Protein AF-A0A6N2JWV7-F1 (afdb_monomer_lite)

pLDDT: mean 81.47, std 13.98, range [42.19, 96.19]

Radius of gyration: 22.19 Å; chains: 1; bounding box: 37×34×76 Å

Sequence (168 aa):
MQILYIELHPSSETKVELRYQKLNGQGYEKQILRISDIEDAIALAERDIYVSMPDPVAIGQKLFGWLDGDGRWLSRALADCQGELLVLAIANLAKLPHLPWEVLHDREGFLIDRTFPKVVTVRWTKGEVVANEPADRPLRVMFMATDPKGVEPRTTFFIEEKSNPIYT

Foldseek 3Di:
DKEKEWEWDDDDPFKTKIWIDIPPDDGIDIDIFGVVLLVVLLVVLVDDCVPDPDDLQVNQCSVQCRRCDPVNVVVVCLVPPPDLEYEYAYEYNVPRRPRPNQSNANPVGGQCPDRVNRYHYDHDDPDPPPPPPPPPDPDDDDDDDDFDPPDPPTDPVPPPVPPDPPDD

Secondary structure (DSSP, 8-state):
-EEEEEEEEEEETTEEEEEEEETTSSS-EEEEEESGGGHHHHHHHHS-TTTS---HHHHHHHHHHHHHTTTTHHHHHHHT--SSEEEEEEEETT------GGG-B-SSSBGGG-BTTEEEEEE---S---------------------TT-SSPP-TTSGGGG-----

Structure (mmCIF, N/CA/C/O backbone):
data_AF-A0A6N2JWV7-F1
#
_entry.id   AF-A0A6N2JWV7-F1
#
loop_
_atom_site.group_PDB
_atom_site.id
_atom_site.type_symbol
_atom_site.label_atom_id
_atom_site.label_alt_id
_atom_site.label_comp_id
_atom_site.label_asym_id
_atom_site.label_entity_id
_atom_site.label_seq_id
_atom_site.pdbx_PDB_ins_code
_atom_site.Cartn_x
_atom_site.Cartn_y
_atom_site.Cartn_z
_atom_site.occupancy
_atom_site.B_iso_or_equiv
_atom_site.auth_seq_id
_atom_site.auth_comp_id
_atom_site.auth_asym_id
_atom_site.auth_atom_id
_atom_site.pdbx_PDB_model_num
ATOM 1 N N . MET A 1 1 ? -19.543 -4.572 0.199 1.00 86.00 1 MET A N 1
ATOM 2 C CA . MET A 1 1 ? -18.402 -3.739 -0.240 1.00 86.00 1 MET A CA 1
ATOM 3 C C . MET A 1 1 ? -17.923 -2.903 0.934 1.00 86.00 1 MET A C 1
ATOM 5 O O . MET A 1 1 ? -18.755 -2.321 1.619 1.00 86.00 1 MET A O 1
ATOM 9 N N . GLN A 1 2 ? -16.614 -2.844 1.156 1.00 90.56 2 GLN A N 1
ATOM 10 C CA . GLN A 1 2 ? -15.973 -2.009 2.169 1.00 90.56 2 GLN A CA 1
ATOM 11 C C . GLN A 1 2 ? -14.949 -1.098 1.488 1.00 90.56 2 GLN A C 1
ATOM 13 O O . GLN A 1 2 ? -14.246 -1.536 0.583 1.00 90.56 2 GLN A O 1
ATOM 18 N N . ILE A 1 3 ? -14.866 0.163 1.915 1.00 92.69 3 ILE A N 1
ATOM 19 C CA . ILE A 1 3 ? -13.877 1.124 1.409 1.00 92.69 3 ILE A CA 1
ATOM 20 C C . ILE A 1 3 ? -13.007 1.581 2.577 1.00 92.69 3 ILE A C 1
ATOM 22 O O . ILE A 1 3 ? -13.527 1.967 3.631 1.00 92.69 3 ILE A O 1
ATOM 26 N N . LEU A 1 4 ? -11.694 1.518 2.377 1.00 93.31 4 LEU A N 1
ATOM 27 C CA . LEU A 1 4 ? -10.677 2.073 3.259 1.00 93.31 4 LEU A CA 1
ATOM 28 C C . LEU A 1 4 ? -10.065 3.287 2.575 1.00 93.31 4 LEU A C 1
ATOM 30 O O . LEU A 1 4 ? -9.413 3.156 1.541 1.00 93.31 4 LEU A O 1
ATOM 34 N N . TYR A 1 5 ? -10.274 4.457 3.164 1.00 93.44 5 TYR A N 1
ATOM 35 C CA . TYR A 1 5 ? -9.559 5.667 2.789 1.00 93.44 5 TYR A CA 1
ATOM 36 C C . TYR A 1 5 ? -8.204 5.659 3.464 1.00 93.44 5 TYR A C 1
ATOM 38 O O . TYR A 1 5 ? -8.113 5.414 4.664 1.00 93.44 5 TYR A O 1
ATOM 46 N N . ILE A 1 6 ? -7.168 5.906 2.680 1.00 93.88 6 ILE A N 1
ATOM 47 C CA . ILE A 1 6 ? -5.772 5.827 3.079 1.00 93.88 6 ILE A CA 1
ATOM 48 C C . ILE A 1 6 ? -5.138 7.133 2.619 1.00 93.88 6 ILE A C 1
ATOM 50 O O . ILE A 1 6 ? -5.078 7.411 1.426 1.00 93.88 6 ILE A O 1
ATOM 54 N N . GLU A 1 7 ? -4.682 7.955 3.552 1.00 93.44 7 GLU A N 1
ATOM 55 C CA . GLU A 1 7 ? -4.053 9.239 3.263 1.00 93.44 7 GLU A CA 1
ATOM 56 C C . GLU A 1 7 ? -2.618 9.240 3.775 1.00 93.44 7 GLU A C 1
ATOM 58 O O . GLU A 1 7 ? -2.363 8.988 4.951 1.00 93.44 7 GLU A O 1
ATOM 63 N N . LEU A 1 8 ? -1.679 9.560 2.891 1.00 93.06 8 LEU A N 1
ATOM 64 C CA . LEU A 1 8 ? -0.271 9.745 3.220 1.00 93.06 8 LEU A CA 1
ATOM 65 C C . LEU A 1 8 ? 0.004 11.243 3.324 1.00 93.06 8 LEU A C 1
ATOM 67 O O . LEU A 1 8 ? 0.067 11.917 2.298 1.00 93.06 8 LEU A O 1
ATOM 71 N N . HIS A 1 9 ? 0.143 11.767 4.540 1.00 92.94 9 HIS A N 1
ATOM 72 C CA . HIS A 1 9 ? 0.418 13.182 4.804 1.00 92.94 9 HIS A CA 1
ATOM 73 C C . HIS A 1 9 ? 1.913 13.421 5.024 1.00 92.94 9 HIS A C 1
ATOM 75 O O . HIS A 1 9 ? 2.550 12.659 5.755 1.00 92.94 9 HIS A O 1
ATOM 81 N N . PRO A 1 10 ? 2.496 14.486 4.451 1.00 91.69 10 PRO A N 1
ATOM 82 C CA . PRO A 1 10 ? 3.876 14.839 4.752 1.00 91.69 10 PRO A CA 1
ATOM 83 C C . PRO A 1 10 ? 3.993 15.216 6.237 1.00 91.69 10 PRO A C 1
ATOM 85 O O . PRO A 1 10 ? 3.220 16.034 6.733 1.00 91.69 10 PRO A O 1
ATOM 88 N N . SER A 1 11 ? 4.947 14.612 6.952 1.00 91.00 11 SER A N 1
ATOM 89 C CA . SER A 1 11 ? 5.224 14.932 8.361 1.00 91.00 11 SER A CA 1
ATOM 90 C C . SER A 1 11 ? 6.618 15.537 8.540 1.00 91.00 11 SER A C 1
ATOM 92 O O . SER A 1 11 ? 6.768 16.519 9.263 1.00 91.00 11 SER A O 1
ATOM 94 N N . SER A 1 12 ? 7.623 14.992 7.855 1.00 89.44 12 SER A N 1
ATOM 95 C CA . SER A 1 12 ? 8.964 15.567 7.703 1.00 89.44 12 SER A CA 1
ATOM 96 C C . SER A 1 12 ? 9.577 15.098 6.378 1.00 89.44 12 SER A C 1
ATOM 98 O O . SER A 1 12 ? 8.970 14.299 5.669 1.00 89.44 12 SER A O 1
ATOM 100 N N . GLU A 1 13 ? 10.799 15.532 6.057 1.00 83.56 13 GLU A N 1
ATOM 101 C CA . GLU A 1 13 ? 11.522 15.063 4.859 1.00 83.56 13 GLU A CA 1
ATOM 102 C C . GLU A 1 13 ? 11.737 13.542 4.824 1.00 83.56 13 GLU A C 1
ATOM 104 O O . GLU A 1 13 ? 11.895 12.962 3.759 1.00 83.56 13 GLU A O 1
ATOM 109 N N . THR A 1 14 ? 11.725 12.884 5.985 1.00 88.69 14 THR A N 1
ATOM 110 C CA . THR A 1 14 ? 12.011 11.448 6.126 1.00 88.69 14 THR A CA 1
ATOM 111 C C . THR A 1 14 ? 10.825 10.644 6.647 1.00 88.69 14 THR A C 1
ATOM 113 O O . THR A 1 14 ? 10.931 9.424 6.801 1.00 88.69 14 THR A O 1
ATOM 116 N N . LYS A 1 15 ? 9.698 11.300 6.953 1.00 92.25 15 LYS A N 1
ATOM 117 C CA . LYS A 1 15 ? 8.536 10.668 7.584 1.00 92.25 15 LYS A CA 1
ATOM 118 C C . LYS A 1 15 ? 7.223 11.126 6.972 1.00 92.25 15 LYS A C 1
ATOM 120 O O . LYS A 1 15 ? 7.004 12.304 6.693 1.00 92.25 15 LYS A O 1
ATOM 125 N N . VAL A 1 16 ? 6.308 10.176 6.879 1.00 93.25 16 VAL A N 1
ATOM 126 C CA . VAL A 1 16 ? 4.944 10.365 6.395 1.00 93.25 16 VAL A CA 1
ATOM 127 C C . VAL A 1 16 ? 3.989 9.913 7.488 1.00 93.25 16 VAL A C 1
ATOM 129 O O . VAL A 1 16 ? 4.172 8.857 8.088 1.00 93.25 16 VAL A O 1
ATOM 132 N N . GLU A 1 17 ? 2.970 10.718 7.767 1.00 94.69 17 GLU A N 1
ATOM 133 C CA . GLU A 1 17 ? 1.860 10.293 8.611 1.00 94.69 17 GLU A CA 1
ATOM 134 C C . GLU A 1 17 ? 0.830 9.587 7.730 1.00 94.69 17 GLU A C 1
ATOM 136 O O . GLU A 1 17 ? 0.166 10.208 6.900 1.00 94.69 17 GLU A O 1
ATOM 141 N N . LEU A 1 18 ? 0.701 8.278 7.911 1.00 94.12 18 LEU A N 1
ATOM 142 C CA . LEU A 1 18 ? -0.402 7.516 7.360 1.00 94.12 18 LEU A CA 1
ATOM 143 C C . LEU A 1 18 ? -1.637 7.742 8.229 1.00 94.12 18 LEU A C 1
ATOM 145 O O . LEU A 1 18 ? -1.589 7.539 9.442 1.00 94.12 18 LEU A O 1
ATOM 149 N N . ARG A 1 19 ? -2.758 8.076 7.597 1.00 93.56 19 ARG A N 1
ATOM 150 C CA . ARG A 1 19 ? -4.091 8.065 8.204 1.00 93.56 19 ARG A CA 1
ATOM 151 C C . ARG A 1 19 ? -4.965 7.097 7.434 1.00 93.56 19 ARG A C 1
ATOM 153 O O . ARG A 1 19 ? -4.969 7.137 6.207 1.00 93.56 19 ARG A O 1
ATOM 160 N N . TYR A 1 20 ? -5.716 6.258 8.131 1.00 92.50 20 TYR A N 1
ATOM 161 C CA . TYR A 1 20 ? -6.657 5.355 7.483 1.00 92.50 20 TYR A CA 1
ATOM 162 C C . TYR A 1 20 ? -8.007 5.329 8.191 1.00 92.50 20 TYR A C 1
ATOM 164 O O . TYR A 1 20 ? -8.099 5.439 9.414 1.00 92.50 20 TYR A O 1
ATOM 172 N N . GLN A 1 21 ? -9.067 5.202 7.397 1.00 91.81 21 GLN A N 1
ATOM 173 C CA . GLN A 1 21 ? -10.449 5.249 7.862 1.00 91.81 21 GLN A CA 1
ATOM 174 C C . GLN A 1 21 ? -11.342 4.324 7.028 1.00 91.81 21 GLN A C 1
ATOM 176 O O . GLN A 1 21 ? -11.284 4.311 5.799 1.00 91.81 21 GLN A O 1
ATOM 181 N N . LYS A 1 22 ? -12.226 3.577 7.697 1.00 89.62 22 LYS A N 1
ATOM 182 C CA . LYS A 1 22 ? -13.333 2.856 7.047 1.00 89.62 22 LYS A CA 1
ATOM 183 C C . LYS A 1 22 ? -14.428 3.862 6.670 1.00 89.62 22 LYS A C 1
ATOM 185 O O . LYS A 1 22 ? -14.768 4.691 7.506 1.00 89.62 22 LYS A O 1
ATOM 190 N N . LEU A 1 23 ? -15.037 3.752 5.483 1.00 83.81 23 LEU A N 1
ATOM 191 C CA . LEU A 1 23 ? -16.125 4.652 5.038 1.00 83.81 23 LEU A CA 1
ATOM 192 C C . LEU A 1 23 ? -17.245 4.827 6.083 1.00 83.81 23 LEU A C 1
ATOM 194 O O . LEU A 1 23 ? -17.705 5.938 6.308 1.00 83.81 23 LEU A O 1
ATOM 198 N N . ASN A 1 24 ? -17.639 3.738 6.750 1.00 80.31 24 ASN A N 1
ATOM 199 C CA . ASN A 1 24 ? -18.686 3.743 7.781 1.00 80.31 24 ASN A CA 1
ATOM 200 C C . ASN A 1 24 ? -18.118 3.728 9.215 1.00 80.31 24 ASN A C 1
ATOM 202 O O . ASN A 1 24 ? -18.850 3.477 10.170 1.00 80.31 24 ASN A O 1
ATOM 206 N N . GLY A 1 25 ? -16.805 3.910 9.374 1.00 76.44 25 GLY A N 1
ATOM 207 C CA . GLY A 1 25 ? -16.128 3.887 10.667 1.00 76.44 25 GLY A CA 1
ATOM 208 C C . GLY A 1 25 ? -16.136 5.255 11.342 1.00 76.44 25 GLY A C 1
ATOM 209 O O . GLY A 1 25 ? -16.017 6.288 10.681 1.00 76.44 25 GLY A O 1
ATOM 210 N N . GLN A 1 26 ? -16.231 5.264 12.672 1.00 75.12 26 GLN A N 1
ATOM 211 C CA . GLN A 1 26 ? -16.035 6.488 13.440 1.00 75.12 26 GLN A CA 1
ATOM 212 C C . GLN A 1 26 ? -14.542 6.739 13.662 1.00 75.12 26 GLN A C 1
ATOM 214 O O . GLN A 1 26 ? -13.858 5.941 14.297 1.00 75.12 26 GLN A O 1
ATOM 219 N N . GLY A 1 27 ? -14.057 7.868 13.144 1.00 84.31 27 GLY A N 1
ATOM 220 C CA . GLY A 1 27 ? -12.673 8.309 13.298 1.00 84.31 27 GLY A CA 1
ATOM 221 C C . GLY A 1 27 ? -11.693 7.686 12.304 1.00 84.31 27 GLY A C 1
ATOM 222 O O . GLY A 1 27 ? -12.060 6.918 11.415 1.00 84.31 27 GLY A O 1
ATOM 223 N N . TYR A 1 28 ? -10.428 8.063 12.462 1.00 88.31 28 TYR A N 1
ATOM 224 C CA . TYR A 1 28 ? -9.302 7.530 11.705 1.00 88.31 28 TYR A CA 1
ATOM 225 C C . TYR A 1 28 ? -8.234 7.041 12.681 1.00 88.31 28 TYR A C 1
ATOM 227 O O . TYR A 1 28 ? -8.025 7.630 13.744 1.00 88.31 28 TYR A O 1
ATOM 235 N N . GLU A 1 29 ? -7.538 5.980 12.304 1.00 90.88 29 GLU A N 1
ATOM 236 C CA . GLU A 1 29 ? -6.308 5.566 12.967 1.00 90.88 29 GLU A CA 1
ATOM 237 C C . GLU A 1 29 ? -5.118 6.158 12.199 1.00 90.88 29 GLU A C 1
ATOM 239 O O . GLU A 1 29 ? -5.208 6.474 11.007 1.00 90.88 29 GLU A O 1
ATOM 244 N N . LYS A 1 30 ? -3.996 6.356 12.893 1.00 93.31 30 LYS A N 1
ATOM 245 C CA . LYS A 1 30 ? -2.798 6.954 12.303 1.00 93.31 30 LYS A CA 1
ATOM 246 C C . LYS A 1 30 ? -1.530 6.231 12.714 1.00 93.31 30 LYS A C 1
ATOM 248 O O . LYS A 1 30 ? -1.441 5.717 13.826 1.00 93.31 30 LYS A O 1
ATOM 253 N N . GLN A 1 31 ? -0.536 6.259 11.836 1.00 93.69 31 GLN A N 1
ATOM 254 C CA . GLN A 1 31 ? 0.811 5.779 12.122 1.00 93.69 31 GLN A CA 1
ATOM 255 C C . GLN A 1 31 ? 1.861 6.605 11.385 1.00 93.69 31 GLN A C 1
ATOM 257 O O . GLN A 1 31 ? 1.588 7.193 10.341 1.00 93.69 31 GLN A O 1
ATOM 262 N N . ILE A 1 32 ? 3.071 6.654 11.937 1.00 93.38 32 ILE A N 1
ATOM 263 C CA . ILE A 1 32 ? 4.201 7.343 11.315 1.00 93.38 32 ILE A CA 1
ATOM 264 C C . ILE A 1 32 ? 5.056 6.316 10.584 1.00 93.38 32 ILE A C 1
ATOM 266 O O . ILE A 1 32 ? 5.561 5.378 11.195 1.00 93.38 32 ILE A O 1
ATOM 270 N N . LEU A 1 33 ? 5.241 6.535 9.289 1.00 93.12 33 LEU A N 1
ATOM 271 C CA . LEU A 1 33 ? 6.034 5.703 8.399 1.00 93.12 33 LEU A CA 1
ATOM 272 C C . LEU A 1 33 ? 7.321 6.435 8.024 1.00 93.12 33 LEU A C 1
ATOM 274 O O . LEU A 1 33 ? 7.304 7.652 7.821 1.00 93.12 33 LEU A O 1
ATOM 278 N N . ARG A 1 34 ? 8.443 5.719 7.920 1.00 92.94 34 ARG A N 1
ATOM 279 C CA . ARG A 1 34 ? 9.707 6.304 7.446 1.00 92.94 34 ARG A CA 1
ATOM 280 C C . ARG A 1 34 ? 9.837 6.078 5.949 1.00 92.94 34 ARG A C 1
ATOM 282 O O . ARG A 1 34 ? 9.524 5.000 5.458 1.00 92.94 34 ARG A O 1
ATOM 289 N N . ILE A 1 35 ? 10.304 7.088 5.228 1.00 89.50 35 ILE A N 1
ATOM 290 C CA . ILE A 1 35 ? 10.493 7.007 3.774 1.00 89.50 35 ILE A CA 1
ATOM 291 C C . ILE A 1 35 ? 11.703 6.125 3.434 1.00 89.50 35 ILE A C 1
ATOM 293 O O . ILE A 1 35 ? 11.642 5.365 2.472 1.00 89.50 35 ILE A O 1
ATOM 297 N N . SER A 1 36 ? 12.742 6.139 4.279 1.00 89.38 36 SER A N 1
ATOM 298 C CA . SER A 1 36 ? 13.944 5.299 4.140 1.00 89.38 36 SER A CA 1
ATOM 299 C C . SER A 1 36 ? 13.629 3.814 3.972 1.00 89.38 36 SER A C 1
ATOM 301 O O . SER A 1 36 ? 14.317 3.090 3.258 1.00 89.38 36 SER A O 1
ATOM 303 N N . ASP A 1 37 ? 12.543 3.357 4.595 1.00 88.06 37 ASP A N 1
ATOM 304 C CA . ASP A 1 37 ? 12.144 1.954 4.582 1.00 88.06 37 ASP A CA 1
ATOM 305 C C . ASP A 1 37 ? 11.624 1.512 3.202 1.00 88.06 37 ASP A C 1
ATOM 307 O O . ASP A 1 37 ? 11.502 0.314 2.961 1.00 88.06 37 ASP A O 1
ATOM 311 N N . ILE A 1 38 ? 11.351 2.451 2.285 1.00 87.75 38 ILE A N 1
ATOM 312 C CA . ILE A 1 38 ? 10.869 2.208 0.916 1.00 87.75 38 ILE A CA 1
ATOM 313 C C . ILE A 1 38 ? 11.690 2.919 -0.169 1.00 87.75 38 ILE A C 1
ATOM 315 O O . ILE A 1 38 ? 11.253 2.947 -1.317 1.00 87.75 38 ILE A O 1
ATOM 319 N N . GLU A 1 39 ? 12.880 3.442 0.141 1.00 83.38 39 GLU A N 1
ATOM 320 C CA . GLU A 1 39 ? 13.721 4.165 -0.833 1.00 83.38 39 GLU A CA 1
ATOM 321 C C . GLU A 1 39 ? 13.972 3.364 -2.117 1.00 83.38 39 GLU A C 1
ATOM 323 O O . GLU A 1 39 ? 13.787 3.891 -3.209 1.00 83.38 39 GLU A O 1
ATOM 328 N N . ASP A 1 40 ? 14.272 2.066 -2.012 1.00 79.44 40 ASP A N 1
ATOM 329 C CA . ASP A 1 40 ? 14.460 1.222 -3.203 1.00 79.44 40 ASP A CA 1
ATOM 330 C C . ASP A 1 40 ? 13.189 1.111 -4.059 1.00 79.44 40 ASP A C 1
ATOM 332 O O . ASP A 1 40 ? 13.265 1.078 -5.285 1.00 79.44 40 ASP A O 1
ATOM 336 N N . ALA A 1 41 ? 12.011 1.054 -3.425 1.00 79.00 41 ALA A N 1
ATOM 337 C CA . ALA A 1 41 ? 10.737 0.977 -4.138 1.00 79.00 41 ALA A CA 1
ATOM 338 C C . ALA A 1 41 ? 10.405 2.312 -4.821 1.00 79.00 41 ALA A C 1
ATOM 340 O O . ALA A 1 41 ? 9.853 2.320 -5.920 1.00 79.00 41 ALA A O 1
ATOM 341 N N . ILE A 1 42 ? 10.787 3.429 -4.196 1.00 77.94 42 ILE A N 1
ATOM 342 C CA . ILE A 1 42 ? 10.704 4.767 -4.781 1.00 77.94 42 ILE A CA 1
ATOM 343 C C . ILE A 1 42 ? 11.633 4.881 -5.993 1.00 77.94 42 ILE A C 1
ATOM 345 O O . ILE A 1 42 ? 11.166 5.187 -7.088 1.00 77.94 42 ILE A O 1
ATOM 349 N N . ALA A 1 43 ? 12.918 4.568 -5.821 1.00 78.06 43 ALA A N 1
ATOM 350 C CA . ALA A 1 43 ? 13.916 4.657 -6.882 1.00 78.06 43 ALA A CA 1
ATOM 351 C C . ALA A 1 43 ? 13.542 3.791 -8.092 1.00 78.06 43 ALA A C 1
ATOM 353 O O . ALA A 1 43 ? 13.831 4.136 -9.235 1.00 78.06 43 ALA A O 1
ATOM 354 N N . LEU A 1 44 ? 12.884 2.658 -7.853 1.00 73.00 44 LEU A N 1
ATOM 355 C CA . LEU A 1 44 ? 12.433 1.763 -8.907 1.00 73.00 44 LEU A CA 1
ATOM 356 C C . LEU A 1 44 ? 11.171 2.251 -9.621 1.00 73.00 44 LEU A C 1
ATOM 358 O O . LEU A 1 44 ? 11.059 2.049 -10.824 1.00 73.00 44 LEU A O 1
ATOM 362 N N . ALA A 1 45 ? 10.256 2.918 -8.913 1.00 68.88 45 ALA A N 1
ATOM 363 C CA . ALA A 1 45 ? 9.110 3.586 -9.528 1.00 68.88 45 ALA A CA 1
ATOM 364 C C . ALA A 1 45 ? 9.532 4.768 -10.421 1.00 68.88 45 ALA A C 1
ATOM 366 O O . ALA A 1 45 ? 8.831 5.104 -11.371 1.00 68.88 45 ALA A O 1
ATOM 367 N N . GLU A 1 46 ? 10.670 5.394 -10.115 1.00 71.06 46 GLU A N 1
ATOM 368 C CA . GLU A 1 46 ? 11.256 6.481 -10.908 1.00 71.06 46 GLU A CA 1
ATOM 369 C C . GLU A 1 46 ? 12.109 5.990 -12.084 1.00 71.06 46 GLU A C 1
ATOM 371 O O . GLU A 1 46 ? 12.389 6.755 -13.007 1.00 71.06 46 GLU A O 1
ATOM 376 N N . ARG A 1 47 ? 12.532 4.722 -12.076 1.00 66.56 47 ARG A N 1
ATOM 377 C CA . ARG A 1 47 ? 13.266 4.130 -13.194 1.00 66.56 47 ARG A CA 1
ATOM 378 C C . ARG A 1 47 ? 12.324 3.855 -14.357 1.00 66.56 47 ARG A C 1
ATOM 380 O O . ARG A 1 47 ? 11.214 3.364 -14.170 1.00 66.56 47 ARG A O 1
ATOM 387 N N . ASP A 1 48 ? 12.817 4.080 -15.574 1.00 55.06 48 ASP A N 1
ATOM 388 C CA . ASP A 1 48 ? 12.167 3.590 -16.784 1.00 55.06 48 ASP A CA 1
ATOM 389 C C . ASP A 1 48 ? 12.038 2.063 -16.689 1.00 55.06 48 ASP A C 1
ATOM 391 O O . ASP A 1 48 ? 12.988 1.315 -16.935 1.00 55.06 48 ASP A O 1
ATOM 395 N N . ILE A 1 49 ? 10.833 1.598 -16.354 1.00 51.94 49 ILE A N 1
ATOM 396 C CA . ILE A 1 49 ? 10.415 0.185 -16.297 1.00 51.94 49 ILE A CA 1
ATOM 397 C C . ILE A 1 49 ? 10.714 -0.600 -17.591 1.00 51.94 49 ILE A C 1
ATOM 399 O O . ILE A 1 49 ? 10.618 -1.823 -17.618 1.00 51.94 49 ILE A O 1
ATOM 403 N N . TYR A 1 50 ? 11.110 0.098 -18.656 1.00 49.44 50 TYR A N 1
ATOM 404 C CA . TYR A 1 50 ? 11.538 -0.442 -19.942 1.00 49.44 50 TYR A CA 1
ATOM 405 C C . TYR A 1 50 ? 13.011 -0.898 -19.989 1.00 49.44 50 TYR A C 1
ATOM 407 O O . TYR A 1 50 ? 13.401 -1.530 -20.967 1.00 49.44 50 TYR A O 1
ATOM 415 N N . VAL A 1 51 ? 13.839 -0.598 -18.976 1.00 57.22 51 VAL A N 1
ATOM 416 C CA . VAL A 1 51 ? 15.292 -0.899 -18.983 1.00 57.22 51 VAL A CA 1
ATOM 417 C C . VAL A 1 51 ? 15.639 -2.194 -18.238 1.00 57.22 51 VAL A C 1
ATOM 419 O O . VAL A 1 51 ? 16.570 -2.902 -18.616 1.00 57.22 51 VAL A O 1
ATOM 422 N N . SER A 1 52 ? 14.887 -2.543 -17.197 1.00 63.16 52 SER A N 1
ATOM 423 C CA . SER A 1 52 ? 15.040 -3.803 -16.465 1.00 63.16 52 SER A CA 1
ATOM 424 C C . SER A 1 52 ? 13.701 -4.200 -15.874 1.00 63.16 52 SER A C 1
ATOM 426 O O . SER A 1 52 ? 13.049 -3.343 -15.283 1.00 63.16 52 SER A O 1
ATOM 428 N N . MET A 1 53 ? 13.318 -5.473 -15.982 1.00 65.62 53 MET A N 1
ATOM 429 C CA . MET A 1 53 ? 12.085 -5.953 -15.365 1.00 65.62 53 MET A CA 1
ATOM 430 C C . MET A 1 53 ? 12.267 -5.974 -13.838 1.00 65.62 53 MET A C 1
ATOM 432 O O . MET A 1 53 ? 13.093 -6.747 -13.346 1.00 65.62 53 MET A O 1
ATOM 436 N N . PRO A 1 54 ? 11.574 -5.101 -13.088 1.00 77.12 54 PRO A N 1
ATOM 437 C CA . PRO A 1 54 ? 11.644 -5.100 -11.632 1.00 77.12 54 PRO A CA 1
ATOM 438 C C . PRO A 1 54 ? 11.061 -6.405 -11.066 1.00 77.12 54 PRO A C 1
ATOM 440 O O . PRO A 1 54 ? 10.197 -6.993 -11.705 1.00 77.12 54 PRO A O 1
ATOM 443 N N . ASP A 1 55 ? 11.492 -6.847 -9.878 1.00 87.19 55 ASP A N 1
ATOM 444 C CA . ASP A 1 55 ? 10.845 -7.961 -9.162 1.00 87.19 55 ASP A CA 1
ATOM 445 C C . ASP A 1 55 ? 9.574 -7.448 -8.452 1.00 87.19 55 ASP A C 1
ATOM 447 O O . ASP A 1 55 ? 9.678 -6.808 -7.396 1.00 87.19 55 ASP A O 1
ATOM 451 N N . PRO A 1 56 ? 8.368 -7.696 -9.001 1.00 87.12 56 PRO A N 1
ATOM 452 C CA . PRO A 1 56 ? 7.133 -7.156 -8.444 1.00 87.12 56 PRO A CA 1
ATOM 453 C C . PRO A 1 56 ? 6.804 -7.746 -7.070 1.00 87.12 56 PRO A C 1
ATOM 455 O O . PRO A 1 56 ? 6.169 -7.069 -6.263 1.00 87.12 56 PRO A O 1
ATOM 458 N N . VAL A 1 57 ? 7.248 -8.972 -6.774 1.00 91.75 57 VAL A N 1
ATOM 459 C CA . VAL A 1 57 ? 6.959 -9.643 -5.502 1.00 91.75 57 VAL A CA 1
ATOM 460 C C . VAL A 1 57 ? 7.745 -8.977 -4.379 1.00 91.75 57 VAL A C 1
ATOM 462 O O . VAL A 1 57 ? 7.161 -8.604 -3.360 1.00 91.75 57 VAL A O 1
ATOM 465 N N . ALA A 1 58 ? 9.050 -8.764 -4.572 1.00 90.62 58 ALA A N 1
ATOM 466 C CA . ALA A 1 58 ? 9.892 -8.105 -3.574 1.00 90.62 58 ALA A CA 1
ATOM 467 C C . ALA A 1 58 ? 9.400 -6.680 -3.259 1.00 90.62 58 ALA A C 1
ATOM 469 O O . ALA A 1 58 ? 9.295 -6.293 -2.092 1.00 90.62 58 ALA A O 1
ATOM 470 N N . ILE A 1 59 ? 9.035 -5.915 -4.293 1.00 89.38 59 ILE A N 1
ATOM 471 C CA . ILE A 1 59 ? 8.480 -4.559 -4.145 1.00 89.38 59 ILE A CA 1
ATOM 472 C C . ILE A 1 59 ? 7.148 -4.610 -3.413 1.00 89.38 59 ILE A C 1
ATOM 474 O O . ILE A 1 59 ? 6.938 -3.865 -2.458 1.00 89.38 59 ILE A O 1
ATOM 478 N N . GLY A 1 60 ? 6.265 -5.506 -3.846 1.00 92.62 60 GLY A N 1
ATOM 479 C CA . GLY A 1 60 ? 4.945 -5.692 -3.275 1.00 92.62 60 GLY A CA 1
ATOM 480 C C . GLY A 1 60 ? 4.975 -5.988 -1.788 1.00 92.62 60 GLY A C 1
ATOM 481 O O . GLY A 1 60 ? 4.240 -5.368 -1.023 1.00 92.62 60 GLY A O 1
ATOM 482 N N . GLN A 1 61 ? 5.864 -6.890 -1.371 1.00 94.75 61 GLN A N 1
ATOM 483 C CA . GLN A 1 61 ? 6.044 -7.261 0.031 1.00 94.75 61 GLN A CA 1
ATOM 484 C C . GLN A 1 61 ? 6.626 -6.113 0.855 1.00 94.75 61 GLN A C 1
ATOM 486 O O . GLN A 1 61 ? 6.203 -5.894 1.992 1.00 94.75 61 GLN A O 1
ATOM 491 N N . LYS A 1 62 ? 7.575 -5.360 0.284 1.00 93.25 62 LYS A N 1
ATOM 492 C CA . LYS A 1 62 ? 8.180 -4.195 0.938 1.00 93.25 62 LYS A CA 1
ATOM 493 C C . LYS A 1 62 ? 7.155 -3.076 1.133 1.00 93.25 62 LYS A C 1
ATOM 495 O O . LYS A 1 62 ? 7.017 -2.570 2.244 1.00 93.25 62 LYS A O 1
ATOM 500 N N . LEU A 1 63 ? 6.390 -2.744 0.091 1.00 93.81 63 LEU A N 1
ATOM 501 C CA . LEU A 1 63 ? 5.313 -1.752 0.155 1.00 93.81 63 LEU A CA 1
ATOM 502 C C . LEU A 1 63 ? 4.195 -2.182 1.102 1.00 93.81 63 L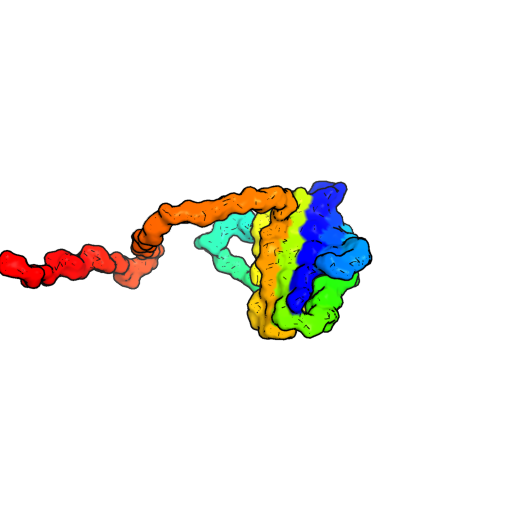EU A C 1
ATOM 504 O O . LEU A 1 63 ? 3.733 -1.361 1.891 1.00 93.81 63 LEU A O 1
ATOM 508 N N . PHE A 1 64 ? 3.787 -3.453 1.056 1.00 95.38 64 PHE A N 1
ATOM 509 C CA . PHE A 1 64 ? 2.778 -3.984 1.966 1.00 95.38 64 PHE A CA 1
ATOM 510 C C . PHE A 1 64 ? 3.248 -3.875 3.415 1.00 95.38 64 PHE A C 1
ATOM 512 O O . PHE A 1 64 ? 2.538 -3.306 4.234 1.00 95.38 64 PHE A O 1
ATOM 519 N N . GLY A 1 65 ? 4.455 -4.353 3.728 1.00 95.25 65 GLY A N 1
ATOM 520 C CA . GLY A 1 65 ? 4.998 -4.302 5.086 1.00 95.25 65 GLY A CA 1
ATOM 521 C C . GLY A 1 65 ? 5.160 -2.875 5.608 1.00 95.25 65 GLY A C 1
ATOM 522 O O . GLY A 1 65 ? 4.812 -2.598 6.753 1.00 95.25 65 GLY A O 1
ATOM 523 N N . TRP A 1 66 ? 5.627 -1.958 4.759 1.00 94.81 66 TRP A N 1
ATOM 524 C CA . TRP A 1 66 ? 5.724 -0.539 5.095 1.00 94.81 66 TRP A CA 1
ATOM 525 C C . TRP A 1 66 ? 4.358 0.088 5.375 1.00 94.81 66 TRP A C 1
ATOM 527 O O . TRP A 1 66 ? 4.191 0.781 6.376 1.00 94.81 66 TRP A O 1
ATOM 537 N N . LEU A 1 67 ? 3.372 -0.167 4.511 1.00 94.19 67 LEU A N 1
ATOM 538 C CA . LEU A 1 67 ? 2.040 0.403 4.655 1.00 94.19 67 LEU A CA 1
ATOM 539 C C . LEU A 1 67 ? 1.296 -0.204 5.847 1.00 94.19 67 LEU A C 1
ATOM 541 O O . LEU A 1 67 ? 0.606 0.528 6.546 1.00 94.19 67 LEU A O 1
ATOM 545 N N . ASP A 1 68 ? 1.429 -1.509 6.080 1.00 94.75 68 ASP A N 1
ATOM 546 C CA . ASP A 1 68 ? 0.790 -2.236 7.181 1.00 94.75 68 ASP A CA 1
ATOM 547 C C . ASP A 1 68 ? 1.397 -1.841 8.536 1.00 94.75 68 ASP A C 1
ATOM 549 O O . ASP A 1 68 ? 0.664 -1.614 9.504 1.00 94.75 68 ASP A O 1
ATOM 553 N N . GLY A 1 69 ? 2.723 -1.660 8.567 1.00 89.12 69 GLY A N 1
ATOM 554 C CA . GLY A 1 69 ? 3.490 -1.221 9.729 1.00 89.12 69 GLY A CA 1
ATOM 555 C C . GLY A 1 69 ? 3.332 -2.131 10.951 1.00 89.12 69 GLY A C 1
ATOM 556 O O . GLY A 1 69 ? 2.751 -3.218 10.896 1.00 89.12 69 GLY A O 1
ATOM 557 N N . ASP A 1 70 ? 3.810 -1.658 12.102 1.00 86.00 70 ASP A N 1
ATOM 558 C CA . ASP A 1 70 ? 3.658 -2.377 13.377 1.00 86.00 70 ASP A CA 1
ATOM 559 C C . ASP A 1 70 ? 2.186 -2.487 13.805 1.00 86.00 70 ASP A C 1
ATOM 561 O O . ASP A 1 70 ? 1.788 -3.432 14.487 1.00 86.00 70 ASP A O 1
ATOM 565 N N . GLY A 1 71 ? 1.355 -1.530 13.374 1.00 83.62 71 GLY A N 1
ATOM 566 C CA . GLY A 1 71 ? -0.077 -1.504 13.663 1.00 83.62 71 GLY A CA 1
ATOM 567 C C . GLY A 1 71 ? -0.884 -2.578 12.929 1.00 83.62 71 GLY A C 1
ATOM 568 O O . GLY A 1 71 ? -2.069 -2.751 13.241 1.00 83.62 71 GLY A O 1
ATOM 569 N N . ARG A 1 72 ? -0.272 -3.273 11.956 1.00 91.81 72 ARG A N 1
ATOM 570 C CA . ARG A 1 72 ? -0.861 -4.355 11.150 1.00 91.81 72 ARG A CA 1
ATOM 571 C C . ARG A 1 72 ? -2.283 -4.068 10.676 1.00 91.81 72 ARG A C 1
ATOM 573 O O . ARG A 1 72 ? -3.163 -4.930 10.715 1.00 91.81 72 ARG A O 1
ATOM 580 N N . TRP A 1 73 ? -2.565 -2.812 10.357 1.00 91.44 73 TRP A N 1
ATOM 581 C CA . TRP A 1 73 ? -3.936 -2.361 10.159 1.00 91.44 73 TRP A CA 1
ATOM 582 C C . TRP A 1 73 ? -4.517 -2.845 8.835 1.00 91.44 73 TRP A C 1
ATOM 584 O O . TRP A 1 73 ? -5.713 -3.121 8.770 1.00 91.44 73 TRP A O 1
ATOM 594 N N . LEU A 1 74 ? -3.686 -2.976 7.801 1.00 93.81 74 LEU A N 1
ATOM 595 C CA . LEU A 1 74 ? -4.088 -3.468 6.493 1.00 93.81 74 LEU A CA 1
ATOM 596 C C . LEU A 1 74 ? -4.339 -4.970 6.580 1.00 93.81 74 LEU A C 1
ATOM 598 O O . LEU A 1 74 ? -5.378 -5.435 6.120 1.00 93.81 74 LEU A O 1
ATOM 602 N N . SER A 1 75 ? -3.457 -5.705 7.263 1.00 94.62 75 SER A N 1
ATOM 603 C CA . SER A 1 75 ? -3.656 -7.120 7.588 1.00 94.62 75 SER A CA 1
ATOM 604 C C . SER A 1 75 ? -4.960 -7.340 8.363 1.00 94.62 75 SER A C 1
ATOM 606 O O . SER A 1 75 ? -5.766 -8.189 7.984 1.00 94.62 75 SER A O 1
ATOM 608 N N . ARG A 1 76 ? -5.222 -6.531 9.403 1.00 92.38 76 ARG A N 1
ATOM 609 C CA . ARG A 1 76 ? -6.497 -6.557 10.144 1.00 92.38 76 ARG A CA 1
ATOM 610 C C . ARG A 1 76 ? -7.679 -6.256 9.229 1.00 92.38 76 ARG A C 1
ATOM 612 O O . ARG A 1 76 ? -8.667 -6.975 9.253 1.00 92.38 76 ARG A O 1
ATOM 619 N N . ALA A 1 77 ? -7.584 -5.230 8.389 1.00 91.06 77 ALA A N 1
ATOM 620 C CA . ALA A 1 77 ? -8.692 -4.838 7.533 1.00 91.06 77 ALA A CA 1
ATOM 621 C C . ALA A 1 77 ? -8.994 -5.851 6.416 1.00 91.06 77 ALA A C 1
ATOM 623 O O . ALA A 1 77 ? -10.153 -5.963 6.018 1.00 91.06 77 ALA A O 1
ATOM 624 N N . LEU A 1 78 ? -7.985 -6.587 5.940 1.00 92.50 78 LEU A N 1
ATOM 625 C CA . LEU A 1 78 ? -8.150 -7.720 5.027 1.00 92.50 78 LEU A CA 1
ATOM 626 C C . LEU A 1 78 ? -8.859 -8.889 5.721 1.00 92.50 78 LEU A C 1
ATOM 628 O O . LEU A 1 78 ? -9.809 -9.427 5.160 1.00 92.50 78 LEU A O 1
ATOM 632 N N . ALA A 1 79 ? -8.441 -9.238 6.942 1.00 91.44 79 ALA A N 1
ATOM 633 C CA . ALA A 1 79 ? -9.043 -10.321 7.722 1.00 91.44 79 ALA A CA 1
ATOM 634 C C . ALA A 1 79 ? -10.480 -10.004 8.185 1.00 91.44 79 ALA A C 1
ATOM 636 O O . ALA A 1 79 ? -11.348 -10.872 8.158 1.00 91.44 79 ALA A O 1
ATOM 637 N N . ASP A 1 80 ? -10.744 -8.753 8.566 1.00 89.38 80 ASP A N 1
ATOM 638 C CA . ASP A 1 80 ? -12.054 -8.280 9.029 1.00 89.38 80 ASP A CA 1
ATOM 639 C C . ASP A 1 80 ? -13.058 -8.071 7.885 1.00 89.38 80 ASP A C 1
ATOM 641 O O . ASP A 1 80 ? -14.234 -7.784 8.135 1.00 89.38 80 ASP A O 1
ATOM 645 N N . CYS A 1 81 ? -12.616 -8.123 6.625 1.00 88.50 81 CYS A N 1
ATOM 646 C CA . CYS A 1 81 ? -13.491 -7.828 5.504 1.00 88.50 81 CYS A CA 1
ATOM 647 C C . CYS A 1 81 ? -14.480 -8.978 5.284 1.00 88.50 81 CYS A C 1
ATOM 649 O O . CYS A 1 81 ? -14.17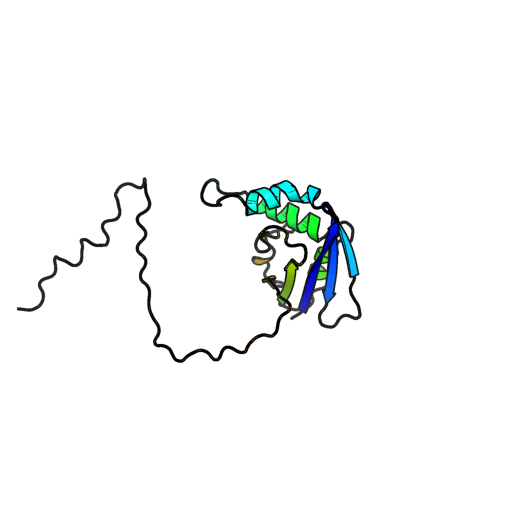5 -9.987 4.659 1.00 88.50 81 CYS A O 1
ATOM 651 N N . GLN A 1 82 ? -15.703 -8.790 5.774 1.00 82.12 82 GLN A N 1
ATOM 652 C CA . GLN A 1 82 ? -16.803 -9.741 5.587 1.00 82.12 82 GLN A CA 1
ATOM 653 C C . GLN A 1 82 ? -17.500 -9.601 4.222 1.00 82.12 82 GLN A C 1
ATOM 655 O O . GLN A 1 82 ? -18.379 -10.390 3.888 1.00 82.12 82 GLN A O 1
ATOM 660 N N . GLY A 1 83 ? -17.161 -8.566 3.447 1.00 81.50 83 GLY A N 1
ATOM 661 C CA . GLY A 1 83 ? -17.755 -8.309 2.138 1.00 81.50 83 GLY A CA 1
ATOM 662 C C . GLY A 1 83 ? -16.935 -8.889 0.988 1.00 81.50 83 GLY A C 1
ATOM 663 O O . GLY A 1 83 ? -15.733 -9.072 1.099 1.00 81.50 83 GLY A O 1
ATOM 664 N N . GLU A 1 84 ? -17.572 -9.068 -0.167 1.00 88.25 84 GLU A N 1
ATOM 665 C CA . GLU A 1 84 ? -16.918 -9.603 -1.375 1.00 88.25 84 GLU A CA 1
ATOM 666 C C . GLU A 1 84 ? -15.854 -8.679 -1.989 1.00 88.25 84 GLU A C 1
ATOM 668 O O . GLU A 1 84 ? -15.020 -9.134 -2.764 1.00 88.25 84 GLU A O 1
ATOM 673 N N . LEU A 1 85 ? -15.881 -7.382 -1.663 1.00 92.00 85 LEU A N 1
ATOM 674 C CA . LEU A 1 85 ? -15.009 -6.364 -2.251 1.00 92.00 85 LEU A CA 1
ATOM 675 C C . LEU A 1 85 ? -14.481 -5.410 -1.181 1.00 92.00 85 LEU A C 1
ATOM 677 O O . LEU A 1 85 ? -15.275 -4.754 -0.491 1.00 92.00 85 LEU A O 1
ATOM 681 N N . LEU A 1 86 ? -13.157 -5.287 -1.130 1.00 94.56 86 LEU A N 1
ATOM 682 C CA . LEU A 1 86 ? -12.412 -4.295 -0.373 1.00 94.56 86 LEU A CA 1
ATOM 683 C C . LEU A 1 86 ? -11.731 -3.306 -1.327 1.00 94.56 86 LEU A C 1
ATOM 685 O O . LEU A 1 86 ? -10.882 -3.681 -2.132 1.00 94.56 86 LEU A O 1
ATOM 689 N N . VAL A 1 87 ? -12.073 -2.028 -1.210 1.00 94.56 87 VAL A N 1
ATOM 690 C CA . VAL A 1 87 ? -11.434 -0.951 -1.974 1.00 94.56 87 VAL A CA 1
ATOM 691 C C . VAL A 1 87 ? -10.420 -0.233 -1.089 1.00 94.56 87 VAL A C 1
ATOM 693 O O . VAL A 1 87 ? -10.776 0.276 -0.025 1.00 94.56 87 VAL A O 1
ATOM 696 N N . LEU A 1 88 ? -9.171 -0.162 -1.544 1.00 95.25 88 LEU A N 1
ATOM 697 C CA . LEU A 1 88 ? -8.102 0.628 -0.936 1.00 95.25 88 LEU A CA 1
ATOM 698 C C . LEU A 1 88 ? -7.996 1.957 -1.694 1.00 95.25 88 LEU A C 1
ATOM 700 O O . LEU A 1 88 ? -7.400 2.018 -2.769 1.00 95.25 88 LEU A O 1
ATOM 704 N N . ALA A 1 89 ? -8.610 3.012 -1.162 1.00 93.88 89 ALA A N 1
ATOM 705 C CA . ALA A 1 89 ? -8.611 4.346 -1.753 1.00 93.88 89 ALA A CA 1
ATOM 706 C C . ALA A 1 89 ? -7.432 5.168 -1.221 1.00 93.88 89 ALA A C 1
ATOM 708 O O . ALA A 1 89 ? -7.502 5.734 -0.131 1.00 93.88 89 ALA A O 1
ATOM 709 N N . ILE A 1 90 ? -6.341 5.218 -1.990 1.00 92.81 90 ILE A N 1
ATOM 710 C CA . ILE A 1 90 ? -5.054 5.772 -1.558 1.00 92.81 90 ILE A CA 1
ATOM 711 C C . ILE A 1 90 ? -4.854 7.181 -2.118 1.00 92.81 90 ILE A C 1
ATOM 713 O O . ILE A 1 90 ? -4.685 7.364 -3.325 1.00 92.81 90 ILE A O 1
ATOM 717 N N . ALA A 1 91 ? -4.806 8.170 -1.228 1.00 91.12 91 ALA A N 1
ATOM 718 C CA . ALA A 1 91 ? -4.388 9.536 -1.508 1.00 91.12 91 ALA A CA 1
ATOM 719 C C . ALA A 1 91 ? -2.945 9.768 -1.045 1.00 91.12 91 ALA A C 1
ATOM 721 O O . ALA A 1 91 ? -2.633 9.783 0.147 1.00 91.12 91 ALA A O 1
ATOM 722 N N . ASN A 1 92 ? -2.057 10.001 -2.008 1.00 86.38 92 ASN A N 1
ATOM 723 C CA . ASN A 1 92 ? -0.661 10.335 -1.750 1.00 86.38 92 ASN A CA 1
ATOM 724 C C . ASN A 1 92 ? -0.471 11.860 -1.680 1.00 86.38 92 ASN A C 1
ATOM 726 O O . ASN A 1 92 ? -0.096 12.496 -2.664 1.00 86.38 92 ASN A O 1
ATOM 730 N N . LEU A 1 93 ? -0.754 12.451 -0.517 1.00 85.50 93 LEU A N 1
ATOM 731 C CA . LEU A 1 93 ? -0.625 13.898 -0.284 1.00 85.50 93 LEU A CA 1
ATOM 732 C C . LEU A 1 93 ? 0.820 14.310 0.038 1.00 85.50 93 LEU A C 1
ATOM 734 O O . LEU A 1 93 ? 1.193 15.464 -0.153 1.00 85.50 93 LEU A O 1
ATOM 738 N N . ALA A 1 94 ? 1.645 13.355 0.469 1.00 82.00 94 ALA A N 1
ATOM 739 C CA . ALA A 1 94 ? 3.074 13.514 0.706 1.00 82.00 94 ALA A CA 1
ATOM 740 C C . ALA A 1 94 ? 3.894 13.660 -0.588 1.00 82.00 94 ALA A C 1
ATOM 742 O O . ALA A 1 94 ? 5.099 13.873 -0.508 1.00 82.00 94 ALA A O 1
ATOM 743 N N . LYS A 1 95 ? 3.254 13.563 -1.767 1.00 78.62 95 LYS A N 1
ATOM 744 C CA . LYS A 1 95 ? 3.906 13.630 -3.086 1.00 78.62 95 LYS A CA 1
ATOM 745 C C . LYS A 1 95 ? 5.069 12.645 -3.218 1.00 78.62 95 LYS A C 1
ATOM 747 O O . LYS A 1 95 ? 6.053 12.938 -3.891 1.00 78.62 95 LYS A O 1
ATOM 752 N N . LEU A 1 96 ? 4.947 11.473 -2.591 1.00 78.62 96 LEU A N 1
ATOM 753 C CA . LEU A 1 96 ? 5.880 10.387 -2.871 1.00 78.62 96 LEU A CA 1
ATOM 754 C C . LEU A 1 96 ? 5.819 10.072 -4.376 1.00 78.62 96 LEU A C 1
ATOM 756 O O . LEU A 1 96 ? 4.754 10.267 -4.979 1.00 78.62 96 LEU A O 1
ATOM 760 N N . PRO A 1 97 ? 6.904 9.571 -4.981 1.00 72.12 97 PRO A N 1
ATOM 761 C CA . PRO A 1 97 ? 6.892 9.117 -6.371 1.00 72.12 97 PRO A CA 1
ATOM 762 C C . PRO A 1 97 ? 5.765 8.116 -6.637 1.00 72.12 97 PRO A C 1
ATOM 764 O O . PRO A 1 97 ? 5.128 7.630 -5.700 1.00 72.12 97 PRO A O 1
ATOM 767 N N . HIS A 1 98 ? 5.448 7.846 -7.907 1.00 75.00 98 HIS A N 1
ATOM 768 C CA . HIS A 1 98 ? 4.303 7.014 -8.292 1.00 75.00 98 HIS A CA 1
ATOM 769 C C . HIS A 1 98 ? 4.469 5.557 -7.829 1.00 75.00 98 HIS A C 1
ATOM 771 O O . HIS A 1 98 ? 4.762 4.668 -8.617 1.00 75.00 98 HIS A O 1
ATOM 777 N N . LEU A 1 99 ? 4.233 5.305 -6.542 1.00 85.56 99 LEU A N 1
ATOM 778 C CA . LEU A 1 99 ? 4.359 3.989 -5.939 1.00 85.56 99 LEU A CA 1
ATOM 779 C C . LEU A 1 99 ? 3.347 3.038 -6.592 1.00 85.56 99 LEU A C 1
ATOM 781 O O . LEU A 1 99 ? 2.184 3.434 -6.756 1.00 85.56 99 LEU A O 1
ATOM 785 N N . PRO A 1 100 ? 3.765 1.826 -6.985 1.00 87.62 100 PRO A N 1
ATOM 786 C CA . PRO A 1 100 ? 2.909 0.861 -7.665 1.00 87.62 100 PRO A CA 1
ATOM 787 C C . PRO A 1 100 ? 2.010 0.144 -6.648 1.00 87.62 100 PRO A C 1
ATOM 789 O O . PRO A 1 100 ? 2.311 -0.946 -6.172 1.00 87.62 100 PRO A O 1
ATOM 792 N N . TRP A 1 101 ? 0.897 0.764 -6.262 1.00 90.38 101 TRP A N 1
ATOM 793 C CA . TRP A 1 101 ? -0.039 0.174 -5.295 1.00 90.38 101 TRP A CA 1
ATOM 794 C C . TRP A 1 101 ? -0.641 -1.149 -5.780 1.00 90.38 101 TRP A C 1
ATOM 796 O O . TRP A 1 101 ? -1.023 -1.995 -4.979 1.00 90.38 101 TRP A O 1
ATOM 806 N N . GLU A 1 102 ? -0.682 -1.344 -7.092 1.00 90.12 102 GLU A N 1
ATOM 807 C CA . GLU A 1 102 ? -1.212 -2.523 -7.761 1.00 90.12 102 GLU A CA 1
ATOM 808 C C . GLU A 1 102 ? -0.383 -3.785 -7.467 1.00 90.12 102 GLU A C 1
ATOM 810 O O . GLU A 1 102 ? -0.914 -4.888 -7.549 1.00 90.12 102 GLU A O 1
ATOM 815 N N . VAL A 1 103 ? 0.893 -3.639 -7.076 1.00 91.88 103 VAL A N 1
ATOM 816 C CA . VAL A 1 103 ? 1.764 -4.784 -6.755 1.00 91.88 103 VAL A CA 1
ATOM 817 C C . VAL A 1 103 ? 1.769 -5.157 -5.275 1.00 91.88 103 VAL A C 1
ATOM 819 O O . VAL A 1 103 ? 2.566 -6.000 -4.888 1.00 91.88 103 VAL A O 1
ATOM 822 N N . LEU A 1 104 ? 0.922 -4.562 -4.423 1.00 95.19 104 LEU A N 1
ATOM 823 C CA . LEU A 1 104 ? 0.855 -4.926 -3.000 1.00 95.19 104 LEU A CA 1
ATOM 824 C C . LEU A 1 104 ? 0.731 -6.450 -2.823 1.00 95.19 104 LEU A C 1
ATOM 826 O O . LEU A 1 104 ? -0.162 -7.076 -3.395 1.00 95.19 104 LEU A O 1
ATOM 830 N N . HIS A 1 105 ? 1.626 -7.028 -2.018 1.00 95.62 105 HIS A N 1
ATOM 831 C CA . HIS A 1 105 ? 1.776 -8.476 -1.871 1.00 95.62 105 HIS A CA 1
ATOM 832 C C . HIS A 1 105 ? 1.900 -8.854 -0.389 1.00 95.62 105 HIS A C 1
ATOM 834 O O . HIS A 1 105 ? 2.846 -8.442 0.282 1.00 95.62 105 HIS A O 1
ATOM 840 N N . ASP A 1 106 ? 0.985 -9.675 0.130 1.00 94.38 106 ASP A N 1
ATOM 841 C CA . ASP A 1 106 ? 0.892 -10.018 1.565 1.00 94.38 106 ASP A CA 1
ATOM 842 C C . ASP A 1 106 ? 1.721 -11.250 1.982 1.00 94.38 106 ASP A C 1
ATOM 844 O O . ASP A 1 106 ? 1.628 -11.725 3.111 1.00 94.38 106 ASP A O 1
ATOM 848 N N . ARG A 1 107 ? 2.592 -11.707 1.072 1.00 92.75 107 ARG A N 1
ATOM 849 C CA . ARG A 1 107 ? 3.439 -12.924 1.105 1.00 92.75 107 ARG A CA 1
ATOM 850 C C . ARG A 1 107 ? 2.725 -14.203 0.684 1.00 92.75 107 ARG A C 1
ATOM 852 O O . ARG A 1 107 ? 3.421 -15.136 0.299 1.00 92.75 107 ARG A O 1
ATOM 859 N N . GLU A 1 108 ? 1.399 -14.224 0.677 1.00 92.94 108 GLU A N 1
ATOM 860 C CA . GLU A 1 108 ? 0.629 -15.328 0.097 1.00 92.94 108 GLU A CA 1
ATOM 861 C C . GLU A 1 108 ? 0.374 -15.088 -1.391 1.00 92.94 108 GLU A C 1
ATOM 863 O O . GLU A 1 108 ? 0.465 -16.016 -2.193 1.00 92.94 108 GLU A O 1
ATOM 868 N N . GLY A 1 109 ? 0.125 -13.834 -1.771 1.00 94.38 109 GLY A N 1
ATOM 869 C CA . GLY A 1 109 ? -0.010 -13.434 -3.166 1.00 94.38 109 GLY A CA 1
ATOM 870 C C . GLY A 1 109 ? -0.177 -11.929 -3.331 1.00 94.38 109 GLY A C 1
ATOM 871 O O . GLY A 1 109 ? -0.131 -11.157 -2.367 1.00 94.38 109 GLY A O 1
ATOM 872 N N . PHE A 1 110 ? -0.389 -11.499 -4.575 1.00 96.19 110 PHE A N 1
ATOM 873 C CA . PHE A 1 110 ? -0.804 -10.129 -4.850 1.00 96.19 110 PHE A CA 1
ATOM 874 C C . PHE A 1 110 ? -2.229 -9.906 -4.354 1.00 96.19 110 PHE A C 1
ATOM 876 O O . PHE A 1 110 ? -3.118 -10.731 -4.575 1.00 96.19 110 PHE A O 1
ATOM 883 N N . LEU A 1 111 ? -2.478 -8.751 -3.736 1.00 95.50 111 LEU A N 1
ATOM 884 C CA . LEU A 1 111 ? -3.819 -8.415 -3.259 1.00 95.50 111 LEU A CA 1
ATOM 885 C C . LEU A 1 111 ? -4.838 -8.379 -4.408 1.00 95.50 111 LEU A C 1
ATOM 887 O O 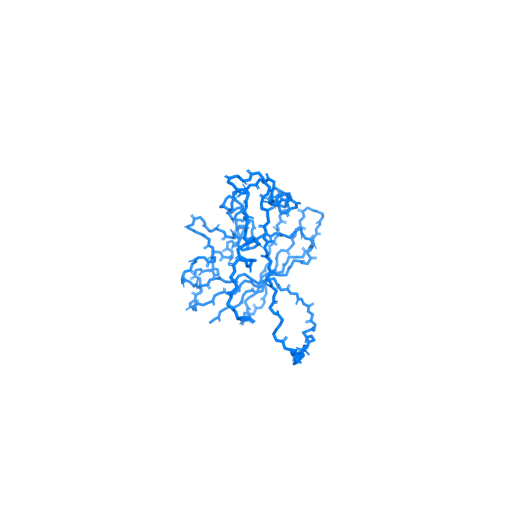. LEU A 1 111 ? -5.987 -8.768 -4.210 1.00 95.50 111 LEU A O 1
ATOM 891 N N . ILE A 1 112 ? -4.417 -7.960 -5.606 1.00 93.19 112 ILE A N 1
ATOM 892 C CA . ILE A 1 112 ? -5.286 -7.868 -6.789 1.00 93.19 112 ILE A CA 1
ATOM 893 C C . ILE A 1 112 ? -5.770 -9.235 -7.298 1.00 93.19 112 ILE A C 1
ATOM 895 O O . ILE A 1 112 ? -6.844 -9.313 -7.894 1.00 93.19 112 ILE A O 1
ATOM 899 N N . ASP A 1 113 ? -5.008 -10.300 -7.033 1.00 92.75 113 ASP A N 1
ATOM 900 C CA . ASP A 1 113 ? -5.319 -11.667 -7.468 1.00 92.75 113 ASP A CA 1
ATOM 901 C C . ASP A 1 113 ? -6.219 -12.395 -6.458 1.00 92.75 113 ASP A C 1
ATOM 903 O O . ASP A 1 113 ? -6.759 -13.470 -6.738 1.00 92.75 113 ASP A O 1
ATOM 907 N N . ARG A 1 114 ? -6.416 -11.814 -5.268 1.00 90.75 114 ARG A N 1
ATOM 908 C CA . ARG A 1 114 ? -7.245 -12.407 -4.221 1.00 90.75 114 ARG A CA 1
ATOM 909 C C . ARG A 1 114 ? -8.709 -12.470 -4.663 1.00 90.75 114 ARG A C 1
ATOM 911 O O . ARG A 1 114 ? -9.297 -11.490 -5.116 1.00 90.75 114 ARG A O 1
ATOM 918 N N . THR A 1 115 ? -9.324 -13.637 -4.468 1.00 87.38 115 THR A N 1
ATOM 919 C CA . THR A 1 115 ? -10.731 -13.876 -4.829 1.00 87.38 115 THR A CA 1
ATOM 920 C C . THR A 1 115 ? -11.708 -13.431 -3.738 1.00 87.38 115 THR A C 1
ATOM 922 O O . THR A 1 115 ? -12.773 -12.911 -4.063 1.00 87.38 115 THR A O 1
ATOM 925 N N . PHE A 1 116 ? -11.363 -13.607 -2.455 1.00 86.88 116 PHE A N 1
ATOM 926 C CA . PHE A 1 116 ? -12.218 -13.203 -1.336 1.00 86.88 116 PHE A CA 1
ATOM 927 C C . PHE A 1 116 ? -11.404 -12.714 -0.116 1.00 86.88 116 PHE A C 1
ATOM 929 O O . PHE A 1 116 ? -10.582 -13.478 0.394 1.00 86.88 116 PHE A O 1
ATOM 936 N N . PRO A 1 117 ? -11.625 -11.470 0.357 1.00 89.75 117 PRO A N 1
ATOM 937 C CA . PRO A 1 117 ? -12.307 -10.401 -0.379 1.00 89.75 117 PRO A CA 1
ATOM 938 C C . PRO A 1 117 ? -11.536 -10.071 -1.667 1.00 89.75 117 PRO A C 1
ATOM 940 O O . PRO A 1 117 ? -10.303 -10.089 -1.673 1.00 89.75 117 PRO A O 1
ATOM 943 N N . LYS A 1 118 ? -12.235 -9.727 -2.753 1.00 94.00 118 LYS A N 1
ATOM 944 C CA . LYS A 1 118 ? -11.584 -9.113 -3.915 1.00 94.00 118 LYS A CA 1
ATOM 945 C C . LYS A 1 118 ? -11.017 -7.766 -3.483 1.00 94.00 118 LYS A C 1
ATOM 947 O O . LYS A 1 118 ? -11.746 -6.969 -2.893 1.00 94.00 118 LYS A O 1
ATOM 952 N N . VAL A 1 119 ? -9.745 -7.498 -3.762 1.00 95.00 119 VAL A N 1
ATOM 953 C CA . VAL A 1 119 ? -9.110 -6.228 -3.384 1.00 95.00 119 VAL A CA 1
ATOM 954 C C . VAL A 1 119 ? -8.877 -5.380 -4.624 1.00 95.00 119 VAL A C 1
ATOM 956 O O . VAL A 1 119 ? -8.360 -5.857 -5.630 1.00 95.00 119 VAL A O 1
ATOM 959 N N . VAL A 1 120 ? -9.260 -4.107 -4.557 1.00 93.50 120 VAL A N 1
ATOM 960 C CA . VAL A 1 120 ? -9.005 -3.135 -5.625 1.00 93.50 120 VAL A CA 1
ATOM 961 C C . VAL A 1 120 ? -8.321 -1.916 -5.034 1.00 93.50 120 VAL A C 1
ATOM 963 O O . VAL A 1 120 ? -8.852 -1.267 -4.133 1.00 93.50 120 VAL A O 1
ATOM 966 N N . THR A 1 121 ? -7.149 -1.582 -5.560 1.00 92.62 121 THR A N 1
ATOM 967 C CA . THR A 1 121 ? -6.439 -0.348 -5.227 1.00 92.62 121 THR A CA 1
ATOM 968 C C . THR A 1 121 ? -6.868 0.759 -6.175 1.00 92.62 121 THR A C 1
ATOM 970 O O . THR A 1 121 ? -6.790 0.601 -7.391 1.00 92.62 121 THR A O 1
ATOM 973 N N . VAL A 1 122 ? -7.299 1.894 -5.632 1.00 90.94 122 VAL A N 1
ATOM 974 C CA . VAL A 1 122 ? -7.631 3.082 -6.421 1.00 90.94 122 VAL A CA 1
ATOM 975 C C . VAL A 1 122 ? -6.811 4.264 -5.934 1.00 90.94 122 VAL A C 1
ATOM 977 O O . VAL A 1 122 ? -6.700 4.517 -4.734 1.00 90.94 122 VAL A O 1
ATOM 980 N N . ARG A 1 123 ? -6.238 5.015 -6.876 1.00 88.81 123 ARG A N 1
ATOM 981 C CA . ARG A 1 123 ? -5.642 6.316 -6.569 1.00 88.81 123 ARG A CA 1
ATOM 982 C C . ARG A 1 123 ? -6.775 7.300 -6.340 1.00 88.81 123 ARG A C 1
ATOM 984 O O . ARG A 1 123 ? -7.565 7.561 -7.243 1.00 88.81 123 ARG A O 1
ATOM 991 N N . TRP A 1 124 ? -6.860 7.819 -5.128 1.00 87.00 124 TRP A N 1
ATOM 992 C CA . TRP A 1 124 ? -7.901 8.747 -4.735 1.00 87.00 124 TRP A CA 1
ATOM 993 C C . TRP A 1 124 ? -7.347 10.166 -4.660 1.00 87.00 124 TRP A C 1
ATOM 995 O O . TRP A 1 124 ? -6.305 10.420 -4.057 1.00 87.00 124 TRP A O 1
ATOM 1005 N N . THR A 1 125 ? -8.060 11.102 -5.270 1.00 78.31 125 THR A N 1
ATOM 1006 C CA . THR A 1 125 ? -7.791 12.533 -5.181 1.00 78.31 125 THR A CA 1
ATOM 1007 C C . THR A 1 125 ? -8.993 13.216 -4.538 1.00 78.31 125 THR A C 1
ATOM 1009 O O . THR A 1 125 ? -10.140 12.976 -4.913 1.00 78.31 125 THR A O 1
ATOM 1012 N N . LYS A 1 126 ? -8.742 14.076 -3.545 1.00 67.38 126 LYS A N 1
ATOM 1013 C CA . LYS A 1 126 ? -9.772 14.978 -3.020 1.00 67.38 126 LYS A CA 1
ATOM 1014 C C . LYS A 1 126 ? -9.951 16.118 -4.017 1.00 67.38 126 LYS A C 1
ATOM 1016 O O . LYS A 1 126 ? -9.058 16.947 -4.163 1.00 67.38 126 LYS A O 1
ATOM 1021 N N . GLY A 1 127 ? -11.084 16.145 -4.701 1.00 63.78 127 GLY A N 1
ATOM 1022 C CA . GLY A 1 127 ? -11.454 17.212 -5.622 1.00 63.78 127 GLY A CA 1
ATOM 1023 C C . GLY A 1 127 ? -12.925 17.114 -5.994 1.00 63.78 127 GLY A C 1
ATOM 1024 O O . GLY A 1 127 ? -13.538 16.057 -5.836 1.00 63.78 127 GLY A O 1
ATOM 1025 N N . GLU A 1 128 ? -13.489 18.219 -6.475 1.00 56.16 128 GLU A N 1
ATOM 1026 C CA . GLU A 1 128 ? -14.793 18.176 -7.124 1.00 56.16 128 GLU A CA 1
ATOM 1027 C C . GLU A 1 128 ? -14.679 17.284 -8.358 1.00 56.16 128 GLU A C 1
ATOM 1029 O O . GLU A 1 128 ? -13.878 17.533 -9.263 1.00 56.16 128 GLU A O 1
ATOM 1034 N N . VAL A 1 129 ? -15.470 16.212 -8.383 1.00 58.75 129 VAL A N 1
ATOM 1035 C CA . VAL A 1 129 ? -15.716 15.482 -9.619 1.00 58.75 129 VAL A CA 1
ATOM 1036 C C . VAL A 1 129 ? -16.537 16.430 -10.474 1.00 58.75 129 VAL A C 1
ATOM 1038 O O . VAL A 1 129 ? -17.753 16.519 -10.319 1.00 58.75 129 VAL A O 1
ATOM 1041 N N . VAL A 1 130 ? -15.867 17.180 -11.347 1.00 63.44 130 VAL A N 1
ATOM 1042 C CA . VAL A 1 130 ? -16.561 17.845 -12.444 1.00 63.44 130 VAL A CA 1
ATOM 1043 C C . VAL A 1 130 ? -17.193 16.710 -13.232 1.00 63.44 130 VAL A C 1
ATOM 1045 O O . VAL A 1 130 ? -16.481 15.914 -13.849 1.00 63.44 130 VAL A O 1
ATOM 1048 N N . ALA A 1 131 ? -18.514 16.576 -13.118 1.00 60.09 131 ALA A N 1
ATOM 1049 C CA . ALA A 1 131 ? -19.283 15.635 -13.907 1.00 60.09 131 ALA A CA 1
ATOM 1050 C C . ALA A 1 131 ? -19.080 16.034 -15.366 1.00 60.09 131 ALA A C 1
ATOM 1052 O O . ALA A 1 131 ? -19.704 16.960 -15.876 1.00 60.09 131 ALA A O 1
ATOM 1053 N N . ASN A 1 132 ? -18.104 15.400 -16.002 1.00 60.94 132 ASN A N 1
ATOM 1054 C CA . ASN A 1 132 ? -17.860 15.588 -17.408 1.00 60.94 132 ASN A CA 1
ATOM 1055 C C . ASN A 1 132 ? -18.921 14.733 -18.083 1.00 60.94 132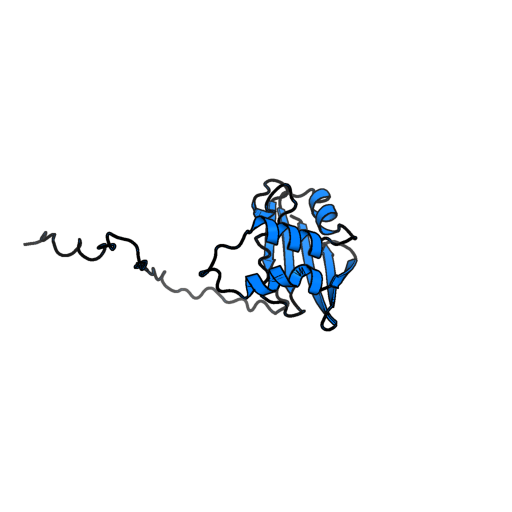 ASN A C 1
ATOM 1057 O O . ASN A 1 132 ? -18.840 13.502 -18.031 1.00 60.94 132 ASN A O 1
ATOM 1061 N N . GLU A 1 133 ? -19.959 15.368 -18.624 1.00 71.50 133 GLU A N 1
ATOM 1062 C CA . GLU A 1 133 ? -20.904 14.628 -19.442 1.00 71.50 133 GLU A CA 1
ATOM 1063 C C . GLU A 1 133 ? -20.109 13.976 -20.575 1.00 71.50 133 GLU A C 1
ATOM 1065 O O . GLU A 1 133 ? -19.305 14.657 -21.226 1.00 71.50 133 GLU A O 1
ATOM 1070 N N . PRO A 1 134 ? -20.243 12.653 -20.780 1.00 68.75 134 PRO A N 1
ATOM 1071 C CA . PRO A 1 134 ? -19.582 11.996 -21.888 1.00 68.75 134 PRO A CA 1
ATOM 1072 C C . PRO A 1 134 ? -19.991 12.719 -23.169 1.00 68.75 134 PRO A C 1
ATOM 1074 O O . PRO A 1 134 ? -21.149 12.657 -23.572 1.00 68.75 134 PRO A O 1
ATOM 1077 N N . ALA A 1 135 ? -19.057 13.444 -23.787 1.00 74.06 135 ALA A N 1
ATOM 1078 C CA . ALA A 1 135 ? -19.332 14.082 -25.062 1.00 74.06 135 ALA A CA 1
ATOM 1079 C C . ALA A 1 135 ? -19.738 12.985 -26.052 1.00 74.06 135 ALA A C 1
ATOM 1081 O O . ALA A 1 135 ? -18.985 12.020 -26.223 1.00 74.06 135 ALA A O 1
ATOM 1082 N N . ASP A 1 136 ? -20.907 13.132 -26.680 1.00 77.50 136 ASP A N 1
ATOM 1083 C CA . ASP A 1 136 ? -21.361 12.244 -27.748 1.00 77.50 136 ASP A CA 1
ATOM 1084 C C . ASP A 1 136 ? -20.416 12.409 -28.941 1.00 77.50 136 ASP A C 1
ATOM 1086 O O . ASP A 1 136 ? -20.522 13.322 -29.763 1.00 77.50 136 ASP A O 1
ATOM 1090 N N . ARG A 1 137 ? -19.371 11.582 -28.945 1.00 78.81 137 ARG A N 1
ATOM 1091 C CA . ARG A 1 137 ? -18.341 11.548 -29.972 1.00 78.81 137 ARG A CA 1
ATOM 1092 C C . ARG A 1 137 ? -18.332 10.149 -30.569 1.00 78.81 137 ARG A C 1
ATOM 1094 O O . ARG A 1 137 ? -18.314 9.174 -29.816 1.00 78.81 137 ARG A O 1
ATOM 1101 N N . PRO A 1 138 ? -18.280 10.028 -31.904 1.00 79.56 138 PRO A N 1
ATOM 1102 C CA . PRO A 1 138 ? -18.184 8.725 -32.538 1.00 79.56 138 PRO A CA 1
ATOM 1103 C C . PRO A 1 138 ? -16.949 7.985 -32.015 1.00 79.56 138 PRO A C 1
ATOM 1105 O O . PRO A 1 138 ? -15.897 8.598 -31.796 1.00 79.56 138 PRO A O 1
ATOM 1108 N N . LEU A 1 139 ? -17.082 6.671 -31.812 1.00 77.12 139 LEU A N 1
ATOM 1109 C CA . LEU A 1 139 ? -15.985 5.800 -31.400 1.00 77.12 139 LEU A CA 1
ATOM 1110 C C . LEU A 1 139 ? -14.828 5.952 -32.401 1.00 77.12 139 LEU A C 1
ATOM 1112 O O . LEU A 1 139 ? -14.939 5.559 -33.561 1.00 77.12 139 LEU A O 1
ATOM 1116 N N . ARG A 1 140 ? -13.713 6.544 -31.965 1.00 80.69 140 ARG A N 1
ATOM 1117 C CA . ARG A 1 140 ? -12.497 6.648 -32.779 1.00 80.69 140 ARG A CA 1
ATOM 1118 C C . ARG A 1 140 ? -11.616 5.447 -32.465 1.00 80.69 140 ARG A C 1
ATOM 1120 O O . ARG A 1 140 ? -11.027 5.383 -31.390 1.00 80.69 140 ARG A O 1
ATOM 1127 N N . VAL A 1 141 ? -11.557 4.492 -33.386 1.00 79.75 141 VAL A N 1
ATOM 1128 C CA . VAL A 1 141 ? -10.665 3.333 -33.278 1.00 79.75 141 VAL A CA 1
ATOM 1129 C C . VAL A 1 141 ? -9.262 3.764 -33.699 1.00 79.75 141 VAL A C 1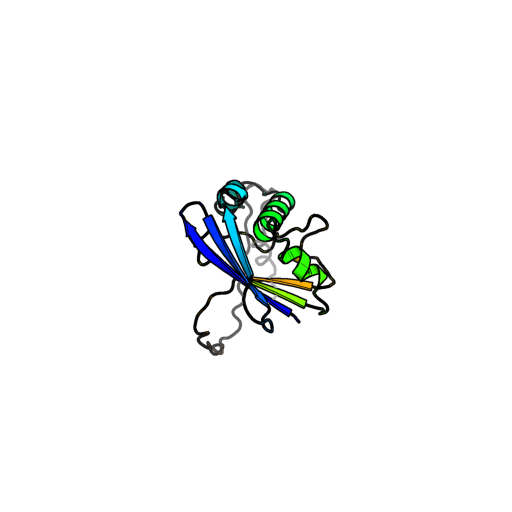
ATOM 1131 O O . VAL A 1 141 ? -9.074 4.280 -34.798 1.00 79.75 141 VAL A O 1
ATOM 1134 N N . MET A 1 142 ? -8.280 3.567 -32.818 1.00 75.62 142 MET A N 1
ATOM 1135 C CA . MET A 1 142 ? -6.865 3.757 -33.132 1.00 75.62 142 MET A CA 1
ATOM 1136 C C . MET A 1 142 ? -6.216 2.389 -33.323 1.00 75.62 142 MET A C 1
ATOM 1138 O O . MET A 1 142 ? -6.194 1.581 -32.398 1.00 75.62 142 MET A O 1
ATOM 1142 N N . PHE A 1 143 ? -5.658 2.151 -34.507 1.00 71.12 143 PHE A N 1
ATOM 1143 C CA . PHE A 1 143 ? -4.786 1.010 -34.761 1.00 71.12 143 PHE A CA 1
ATOM 1144 C C . PHE A 1 143 ? -3.338 1.458 -34.552 1.00 71.12 143 PHE A C 1
ATOM 1146 O O . PHE A 1 143 ? -2.850 2.327 -35.271 1.00 71.12 143 PHE A O 1
ATOM 1153 N N . MET A 1 144 ? -2.655 0.891 -33.557 1.00 74.06 144 MET A N 1
ATOM 1154 C CA . MET A 1 144 ? -1.212 1.068 -33.380 1.00 74.06 144 MET A CA 1
ATOM 1155 C C . MET A 1 144 ? -0.509 -0.236 -33.727 1.00 74.06 144 MET A C 1
ATOM 1157 O O . MET A 1 144 ? -0.623 -1.215 -32.996 1.00 74.06 144 MET A O 1
ATOM 1161 N N . ALA A 1 145 ? 0.235 -0.234 -34.829 1.00 73.38 145 ALA A N 1
ATOM 1162 C CA . ALA A 1 145 ? 1.243 -1.251 -35.081 1.00 73.38 145 ALA A CA 1
ATOM 1163 C C . ALA A 1 145 ? 2.540 -0.824 -34.384 1.00 73.38 145 ALA A C 1
ATOM 1165 O O . ALA A 1 145 ? 2.999 0.306 -34.564 1.00 73.38 145 ALA A O 1
ATOM 1166 N N . THR A 1 146 ? 3.127 -1.707 -33.584 1.00 71.38 146 THR A N 1
ATOM 1167 C CA . THR A 1 146 ? 4.440 -1.495 -32.969 1.00 71.38 146 THR A CA 1
ATOM 1168 C C . THR A 1 146 ? 5.497 -2.281 -33.748 1.00 71.38 146 THR A C 1
ATOM 1170 O O . THR A 1 146 ? 5.277 -3.435 -34.106 1.00 71.38 146 THR A O 1
ATOM 1173 N N . ASP A 1 147 ? 6.637 -1.646 -34.040 1.00 73.56 147 ASP A N 1
ATOM 1174 C CA . ASP A 1 147 ? 7.804 -2.269 -34.688 1.00 73.56 147 ASP A CA 1
ATOM 1175 C C . ASP A 1 147 ? 8.905 -2.470 -33.631 1.00 73.56 147 ASP A C 1
ATOM 1177 O O . ASP A 1 147 ? 9.681 -1.542 -33.362 1.00 73.56 147 ASP A O 1
ATOM 1181 N N . PRO A 1 148 ? 8.926 -3.620 -32.929 1.00 70.50 148 PRO A N 1
ATOM 1182 C CA . PRO A 1 148 ? 9.913 -3.871 -31.889 1.00 70.50 148 PRO A CA 1
ATOM 1183 C C . PRO A 1 148 ? 11.322 -3.933 -32.495 1.00 70.50 148 PRO A C 1
ATOM 1185 O O . PRO A 1 148 ? 11.610 -4.734 -33.382 1.00 70.50 148 PRO A O 1
ATOM 1188 N N . LYS A 1 149 ? 12.232 -3.093 -31.993 1.00 73.75 149 LYS A N 1
ATOM 1189 C CA . LYS A 1 149 ? 13.638 -3.093 -32.423 1.00 73.75 149 LYS A CA 1
ATOM 1190 C C . LYS A 1 149 ? 14.347 -4.356 -31.924 1.00 73.75 149 LYS A C 1
ATOM 1192 O O . LYS A 1 149 ? 14.246 -4.685 -30.747 1.00 73.75 149 LYS A O 1
ATOM 1197 N N . GLY A 1 150 ? 15.123 -5.005 -32.793 1.00 73.31 150 GLY A N 1
ATOM 1198 C CA . GLY A 1 150 ? 15.987 -6.137 -32.425 1.00 73.31 150 GLY A CA 1
ATOM 1199 C C . GLY A 1 150 ? 15.320 -7.516 -32.461 1.00 73.31 150 GLY A C 1
ATOM 1200 O O . GLY A 1 150 ? 15.915 -8.476 -31.981 1.00 73.31 150 GLY A O 1
ATOM 1201 N N . VAL A 1 151 ? 14.116 -7.626 -33.029 1.00 73.38 151 VAL A N 1
ATOM 1202 C CA . VAL A 1 151 ? 13.453 -8.908 -33.300 1.00 73.38 151 VAL A CA 1
ATOM 1203 C C . VAL A 1 151 ? 13.506 -9.176 -34.801 1.00 73.38 151 VAL A C 1
ATOM 1205 O O . VAL A 1 151 ? 13.019 -8.366 -35.586 1.00 73.38 151 VAL A O 1
ATOM 1208 N N . GLU A 1 152 ? 14.088 -10.312 -35.186 1.00 75.06 152 GLU A N 1
ATOM 1209 C CA . GLU A 1 152 ? 14.079 -10.803 -36.565 1.00 75.06 152 GLU A CA 1
ATOM 1210 C C . GLU A 1 152 ? 13.274 -12.111 -36.647 1.00 75.06 152 GLU A C 1
ATOM 1212 O O . GLU A 1 152 ? 13.458 -12.988 -35.796 1.00 75.06 152 GLU A O 1
ATOM 1217 N N . PRO A 1 153 ? 12.396 -12.276 -37.652 1.00 69.25 153 PRO A N 1
ATOM 1218 C CA . PRO A 1 153 ? 12.183 -11.372 -38.780 1.00 69.25 153 PRO A CA 1
ATOM 1219 C C . PRO A 1 153 ? 11.326 -10.157 -38.408 1.00 69.25 153 PRO A C 1
ATOM 1221 O O . PRO 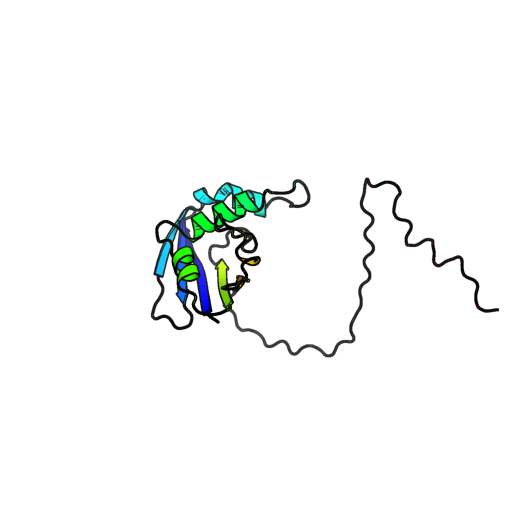A 1 153 ? 10.309 -10.280 -37.722 1.00 69.25 153 PRO A O 1
ATOM 1224 N N . ARG A 1 154 ? 11.729 -8.982 -38.897 1.00 64.94 154 ARG A N 1
ATOM 1225 C CA . ARG A 1 154 ? 10.969 -7.739 -38.729 1.00 64.94 154 ARG A CA 1
ATOM 1226 C C . ARG A 1 154 ? 9.537 -7.893 -39.248 1.00 64.94 154 ARG A C 1
ATOM 1228 O O . ARG A 1 154 ? 9.317 -8.408 -40.345 1.00 64.94 154 ARG A O 1
ATOM 1235 N N . THR A 1 155 ? 8.554 -7.432 -38.481 1.00 60.53 155 THR A N 1
ATOM 1236 C CA . THR A 1 155 ? 7.151 -7.695 -38.799 1.00 60.53 155 THR A CA 1
ATOM 1237 C C . THR A 1 155 ? 6.667 -6.871 -39.991 1.00 60.53 155 THR A C 1
ATOM 1239 O O . THR A 1 155 ? 6.631 -5.644 -39.958 1.00 60.53 155 THR A O 1
ATOM 1242 N N . THR A 1 156 ? 6.265 -7.550 -41.064 1.00 60.28 156 THR A N 1
ATOM 1243 C CA . THR A 1 156 ? 5.874 -6.964 -42.358 1.00 60.28 156 THR A CA 1
ATOM 1244 C C . THR A 1 156 ? 4.357 -6.820 -42.526 1.00 60.28 156 THR A C 1
ATOM 1246 O O . THR A 1 156 ? 3.856 -6.870 -43.648 1.00 60.28 156 THR A O 1
ATOM 1249 N N . PHE A 1 157 ? 3.614 -6.579 -41.436 1.00 58.06 157 PHE A N 1
ATOM 1250 C CA . PHE A 1 157 ? 2.139 -6.483 -41.431 1.00 58.06 157 PHE A CA 1
ATOM 1251 C C . PHE A 1 157 ? 1.546 -5.510 -42.472 1.00 58.06 157 PHE A C 1
ATOM 1253 O O . PHE A 1 157 ? 0.383 -5.635 -42.835 1.00 58.06 157 PHE A O 1
ATOM 1260 N N . PHE A 1 158 ? 2.325 -4.549 -42.978 1.00 54.25 158 PHE A N 1
ATOM 1261 C CA . PHE A 1 158 ? 1.869 -3.562 -43.963 1.00 54.25 158 PHE A CA 1
ATOM 1262 C C . PHE A 1 158 ? 2.004 -3.989 -45.433 1.00 54.25 158 PHE A C 1
ATOM 1264 O O . PHE A 1 158 ? 1.570 -3.250 -46.315 1.00 54.25 158 PHE A O 1
ATOM 1271 N N . ILE A 1 159 ? 2.630 -5.131 -45.733 1.00 57.34 159 ILE A N 1
ATOM 1272 C CA . ILE A 1 159 ? 2.914 -5.523 -47.126 1.00 57.34 159 ILE A CA 1
ATOM 1273 C C . ILE A 1 159 ? 1.749 -6.318 -47.749 1.00 57.34 159 ILE A C 1
ATOM 1275 O O . ILE A 1 159 ? 1.599 -6.330 -48.970 1.00 57.34 159 ILE A O 1
ATOM 1279 N N . GLU A 1 160 ? 0.868 -6.914 -46.941 1.00 51.19 160 GLU A N 1
ATOM 1280 C CA . GLU A 1 160 ? -0.120 -7.888 -47.430 1.00 51.19 160 GLU A CA 1
ATOM 1281 C C . GLU A 1 160 ? -1.363 -7.271 -48.112 1.00 51.19 160 GLU A C 1
ATOM 1283 O O . GLU A 1 160 ? -2.026 -7.949 -48.892 1.00 51.19 160 GLU A O 1
ATOM 1288 N N . GLU A 1 161 ? -1.647 -5.970 -47.952 1.00 54.28 161 GLU A N 1
ATOM 1289 C CA . GLU A 1 161 ? -2.828 -5.344 -48.589 1.00 54.28 161 GLU A CA 1
ATOM 1290 C C . GLU A 1 161 ? -2.650 -4.948 -50.066 1.00 54.28 161 GLU A C 1
ATOM 1292 O O . GLU A 1 161 ? -3.628 -4.636 -50.742 1.00 54.28 161 GLU A O 1
ATOM 1297 N N . LYS A 1 162 ? -1.433 -4.969 -50.626 1.00 49.25 162 LYS A N 1
ATOM 1298 C CA . LYS A 1 162 ? -1.210 -4.510 -52.015 1.00 49.25 162 LYS A CA 1
ATOM 1299 C C . LYS A 1 162 ? -1.376 -5.578 -53.100 1.00 49.25 162 LYS A C 1
ATOM 1301 O O . LYS A 1 162 ? -1.138 -5.271 -54.265 1.00 49.25 162 LYS A O 1
ATOM 1306 N N . SER A 1 163 ? -1.767 -6.807 -52.760 1.00 47.91 163 SER A N 1
ATOM 1307 C CA . SER A 1 163 ? -1.738 -7.926 -53.719 1.00 47.91 163 SER A CA 1
ATOM 1308 C C . SER A 1 163 ? -3.076 -8.605 -54.020 1.00 47.91 163 SER A C 1
ATOM 1310 O O . SER A 1 163 ? -3.069 -9.637 -54.685 1.00 47.91 163 SER A O 1
ATOM 1312 N N . ASN A 1 164 ? -4.220 -8.018 -53.643 1.00 42.19 164 ASN A N 1
ATOM 1313 C CA . ASN A 1 164 ? -5.521 -8.547 -54.064 1.00 42.19 164 ASN A CA 1
ATOM 1314 C C . ASN A 1 164 ? -6.233 -7.617 -55.066 1.00 42.19 164 ASN A C 1
ATOM 1316 O O . ASN A 1 164 ? -6.974 -6.723 -54.655 1.00 42.19 164 ASN A O 1
ATOM 1320 N N . PRO A 1 165 ? -6.042 -7.798 -56.387 1.00 47.03 165 PRO A N 1
ATOM 1321 C CA . PRO A 1 165 ? -6.888 -7.174 -57.388 1.00 47.03 165 PRO A CA 1
ATOM 1322 C C . PRO A 1 165 ? -8.177 -7.995 -57.500 1.00 47.03 165 PRO A C 1
ATOM 1324 O O . PRO A 1 165 ? -8.319 -8.848 -58.371 1.00 47.03 165 PRO A O 1
ATOM 1327 N N . ILE A 1 166 ? -9.133 -7.750 -56.609 1.00 50.41 166 ILE A N 1
ATOM 1328 C CA . ILE A 1 166 ? -10.529 -8.095 -56.879 1.00 50.41 166 ILE A CA 1
ATOM 1329 C C . ILE A 1 166 ? -11.246 -6.769 -57.042 1.00 50.41 166 ILE A C 1
ATOM 1331 O O . ILE A 1 166 ? -11.455 -6.075 -56.060 1.00 50.41 166 ILE A O 1
ATOM 1335 N N . TYR A 1 167 ? -11.470 -6.411 -58.305 1.00 43.09 167 TYR A N 1
ATOM 1336 C CA . TYR A 1 167 ? -12.599 -5.701 -58.917 1.00 43.09 167 TYR A CA 1
ATOM 1337 C C . TYR A 1 167 ? -12.065 -5.042 -60.202 1.00 43.09 167 TYR A C 1
ATOM 1339 O O . TYR A 1 167 ? -11.440 -3.990 -60.142 1.00 43.09 167 TYR A O 1
ATOM 1347 N N . THR A 1 168 ? -12.272 -5.772 -61.308 1.00 42.44 168 THR A N 1
ATOM 1348 C CA . THR A 1 168 ? -12.332 -5.391 -62.743 1.00 42.44 168 THR A CA 1
ATOM 1349 C C . THR A 1 168 ? -11.641 -4.119 -63.218 1.00 42.44 168 THR A C 1
ATOM 1351 O O . THR A 1 168 ? -12.109 -3.018 -62.859 1.00 42.44 168 THR A O 1
#